Protein AF-A0A846DP37-F1 (afdb_monomer_lite)

Sequence (125 aa):
MIPFALTFAAVFSLGAGLISLLTVMPQLGKLGKTISESFTQAPGLDLILSVIVWIPWLISGLLVGWVGVLAALVGQILALQLWIVAHELVHSEAVQGPRIVSYLNQRFGWWRNHLALWVTAVSVP

Secondary structure (DSSP, 8-state):
-HHHHHHHHHHHHHHHHHHHHHHHGGGS-HHHHHHHHHHTSTTHHHHHHHHHTHHHHHHHHHHHTHHHHHHHHHHHHHHHHHHHHHHHHHTHHHHTS--HHHHHHHHH-HHHHHHHHHHHHTT--

Structure (mmCIF, N/CA/C/O backbone):
data_AF-A0A846DP37-F1
#
_entry.id   AF-A0A846DP37-F1
#
loop_
_atom_site.group_PDB
_atom_site.id
_atom_site.type_symbol
_atom_site.label_atom_id
_atom_site.label_alt_id
_atom_site.label_comp_id
_atom_site.label_asym_id
_atom_site.label_entity_id
_atom_site.label_seq_id
_atom_site.pdbx_PDB_ins_code
_atom_site.Cartn_x
_atom_site.Cartn_y
_atom_site.Cartn_z
_atom_site.occupancy
_atom_site.B_iso_or_equiv
_atom_site.auth_seq_id
_atom_site.auth_comp_id
_atom_site.auth_asym_id
_atom_site.auth_atom_id
_atom_site.pdbx_PDB_model_num
ATOM 1 N N . MET A 1 1 ? 15.111 -6.439 -14.639 1.00 74.88 1 MET A N 1
ATOM 2 C CA . MET A 1 1 ? 15.066 -7.067 -13.297 1.00 74.88 1 MET A CA 1
ATOM 3 C C . MET A 1 1 ? 15.520 -6.121 -12.193 1.00 74.88 1 MET A C 1
ATOM 5 O O . MET A 1 1 ? 14.706 -5.817 -11.337 1.00 74.88 1 MET A O 1
ATOM 9 N N . ILE A 1 2 ? 16.750 -5.596 -12.233 1.00 87.81 2 ILE A N 1
ATOM 10 C CA . ILE A 1 2 ? 17.258 -4.628 -11.237 1.00 87.81 2 ILE A CA 1
ATOM 11 C C . ILE A 1 2 ? 16.345 -3.397 -11.044 1.00 87.81 2 ILE A C 1
ATOM 13 O O . ILE A 1 2 ? 15.966 -3.144 -9.903 1.00 87.81 2 ILE A O 1
ATOM 17 N N . PRO A 1 3 ? 15.915 -2.674 -12.104 1.00 89.81 3 PRO A N 1
ATOM 18 C CA . PRO A 1 3 ? 15.048 -1.502 -11.933 1.00 89.81 3 PRO A CA 1
ATOM 19 C C . PRO A 1 3 ? 13.716 -1.853 -11.261 1.00 89.81 3 PRO A C 1
ATOM 21 O O . PRO A 1 3 ? 13.282 -1.161 -10.350 1.00 89.81 3 PRO A O 1
ATOM 24 N N . PHE A 1 4 ? 13.116 -2.982 -11.648 1.00 95.12 4 PHE A N 1
ATOM 25 C CA . PHE A 1 4 ? 11.874 -3.468 -11.051 1.00 95.12 4 PHE A CA 1
ATOM 26 C C . PHE A 1 4 ? 12.042 -3.755 -9.554 1.00 95.12 4 PHE A C 1
ATOM 28 O O . PHE A 1 4 ? 11.271 -3.251 -8.750 1.00 95.12 4 PHE A O 1
ATOM 35 N N . ALA A 1 5 ? 13.061 -4.532 -9.173 1.00 96.38 5 ALA A N 1
ATOM 36 C CA . ALA A 1 5 ? 13.277 -4.923 -7.781 1.00 96.38 5 ALA A CA 1
ATOM 37 C C . ALA A 1 5 ? 13.559 -3.715 -6.873 1.00 96.38 5 ALA A C 1
ATOM 39 O O . ALA A 1 5 ? 13.043 -3.657 -5.759 1.00 96.38 5 ALA A O 1
ATOM 40 N N . LEU A 1 6 ? 14.331 -2.736 -7.358 1.00 96.62 6 LEU A N 1
ATOM 41 C CA . LEU A 1 6 ? 14.620 -1.510 -6.613 1.00 96.62 6 LEU A CA 1
ATOM 42 C C . LEU A 1 6 ? 13.373 -0.642 -6.435 1.00 96.62 6 LEU A C 1
ATOM 44 O O . LEU A 1 6 ? 13.087 -0.221 -5.318 1.00 96.62 6 LEU A O 1
ATOM 48 N N . THR A 1 7 ? 12.609 -0.404 -7.505 1.00 96.38 7 THR A N 1
ATOM 49 C CA . THR A 1 7 ? 11.361 0.365 -7.413 1.00 96.38 7 THR A CA 1
ATOM 50 C C . THR A 1 7 ? 10.348 -0.334 -6.514 1.00 96.38 7 THR A C 1
ATOM 52 O O . THR A 1 7 ? 9.752 0.311 -5.656 1.00 96.38 7 THR A O 1
ATOM 55 N N . PHE A 1 8 ? 10.201 -1.653 -6.657 1.00 97.44 8 PHE A N 1
ATOM 56 C CA . PHE A 1 8 ? 9.358 -2.473 -5.794 1.00 97.44 8 PHE A CA 1
ATOM 57 C C . PHE A 1 8 ? 9.744 -2.300 -4.322 1.00 97.44 8 PHE A C 1
ATOM 59 O O . PHE A 1 8 ? 8.902 -1.926 -3.511 1.00 97.44 8 PHE A O 1
ATOM 66 N N . ALA A 1 9 ? 11.018 -2.519 -3.983 1.00 97.38 9 ALA A N 1
ATOM 67 C CA . ALA A 1 9 ? 11.497 -2.440 -2.607 1.00 97.38 9 ALA A CA 1
ATOM 68 C C . ALA A 1 9 ? 11.340 -1.031 -2.021 1.00 97.38 9 ALA A C 1
ATOM 70 O O . ALA A 1 9 ? 10.937 -0.892 -0.866 1.00 97.38 9 ALA A O 1
ATOM 71 N N . ALA A 1 10 ? 11.617 0.009 -2.812 1.00 96.38 10 ALA A N 1
ATOM 72 C CA . ALA A 1 10 ? 11.458 1.398 -2.395 1.00 96.38 10 ALA A CA 1
ATOM 73 C C . ALA A 1 10 ? 9.992 1.739 -2.087 1.00 96.38 10 ALA A C 1
ATOM 75 O O . ALA A 1 10 ? 9.694 2.236 -1.002 1.00 96.38 10 ALA A O 1
ATOM 76 N N . VAL A 1 11 ? 9.071 1.434 -3.007 1.00 96.81 11 VAL A N 1
ATOM 77 C CA . VAL A 1 11 ? 7.641 1.735 -2.838 1.00 96.81 11 VAL A CA 1
ATOM 78 C C . VAL A 1 11 ? 7.027 0.890 -1.725 1.00 96.81 11 VAL A C 1
ATOM 80 O O . VAL A 1 11 ? 6.284 1.418 -0.901 1.00 96.81 11 VAL A O 1
ATOM 83 N N . PHE A 1 12 ? 7.379 -0.395 -1.653 1.00 97.75 12 PHE A N 1
ATOM 84 C CA . PHE A 1 12 ? 6.953 -1.282 -0.575 1.00 97.75 12 PHE A CA 1
ATOM 85 C C . PHE A 1 12 ? 7.389 -0.749 0.795 1.00 97.75 12 PHE A C 1
ATOM 87 O O . PHE A 1 12 ? 6.563 -0.623 1.695 1.00 97.75 12 PHE A O 1
ATOM 94 N N . SER A 1 13 ? 8.670 -0.394 0.944 1.00 97.00 13 SER A N 1
ATOM 95 C CA . SER A 1 13 ? 9.222 0.072 2.223 1.00 97.00 13 SER A CA 1
ATOM 96 C C . SER A 1 13 ? 8.622 1.413 2.643 1.00 97.00 13 SER A C 1
ATOM 98 O O . SER A 1 13 ? 8.292 1.599 3.812 1.00 97.00 13 SER A O 1
ATOM 100 N N . LEU A 1 14 ? 8.437 2.334 1.689 1.00 95.81 14 LEU A N 1
ATOM 101 C CA . LEU A 1 14 ? 7.790 3.622 1.932 1.00 95.81 14 LEU A CA 1
ATOM 102 C C . LEU A 1 14 ? 6.329 3.440 2.357 1.00 95.81 14 LEU A C 1
ATOM 104 O O . LEU A 1 14 ? 5.917 4.009 3.364 1.00 95.81 14 LEU A O 1
ATOM 108 N N . GLY A 1 15 ? 5.562 2.624 1.628 1.00 95.69 15 GLY A N 1
ATOM 109 C CA . GLY A 1 15 ? 4.158 2.357 1.938 1.00 95.69 15 GLY A CA 1
ATOM 110 C C . GLY A 1 15 ? 3.990 1.671 3.293 1.00 95.69 15 GLY A C 1
ATOM 111 O O . GLY A 1 15 ? 3.256 2.165 4.146 1.00 95.69 15 GLY A O 1
ATOM 112 N N . ALA A 1 16 ? 4.721 0.580 3.530 1.00 95.75 16 ALA A N 1
ATOM 113 C CA . ALA A 1 16 ? 4.679 -0.150 4.795 1.00 95.75 16 ALA A CA 1
ATOM 114 C C . ALA A 1 16 ? 5.114 0.727 5.981 1.00 95.75 16 ALA A C 1
ATOM 116 O O . ALA A 1 16 ? 4.455 0.720 7.022 1.00 95.75 16 ALA A O 1
ATOM 117 N N . GLY A 1 17 ? 6.184 1.512 5.821 1.00 96.00 17 GLY A N 1
ATOM 118 C CA . GLY A 1 17 ? 6.672 2.427 6.850 1.00 96.00 17 GLY A CA 1
ATOM 119 C C . GLY A 1 17 ? 5.663 3.527 7.179 1.00 96.00 17 GLY A C 1
ATOM 120 O O . GLY A 1 17 ? 5.350 3.739 8.350 1.00 96.00 17 GLY A O 1
ATOM 121 N N . LEU A 1 18 ? 5.105 4.186 6.159 1.00 95.25 18 LEU A N 1
ATOM 122 C CA . LEU A 1 18 ? 4.150 5.276 6.349 1.00 95.25 18 LEU A CA 1
ATOM 123 C C . LEU A 1 18 ? 2.842 4.781 6.972 1.00 95.25 18 LEU A C 1
ATOM 125 O O . LEU A 1 18 ? 2.372 5.370 7.941 1.00 95.25 18 LEU A O 1
ATOM 129 N N . ILE A 1 19 ? 2.278 3.678 6.476 1.00 95.12 19 ILE A N 1
ATOM 130 C CA . ILE A 1 19 ? 1.043 3.110 7.033 1.00 95.12 19 ILE A CA 1
ATOM 131 C C . ILE A 1 19 ? 1.265 2.660 8.486 1.00 95.12 19 ILE A C 1
ATOM 133 O O . ILE A 1 19 ? 0.424 2.923 9.348 1.00 95.12 19 ILE A O 1
ATOM 137 N N . SER A 1 20 ? 2.407 2.034 8.792 1.00 94.06 20 SER A N 1
ATOM 138 C CA . SER A 1 20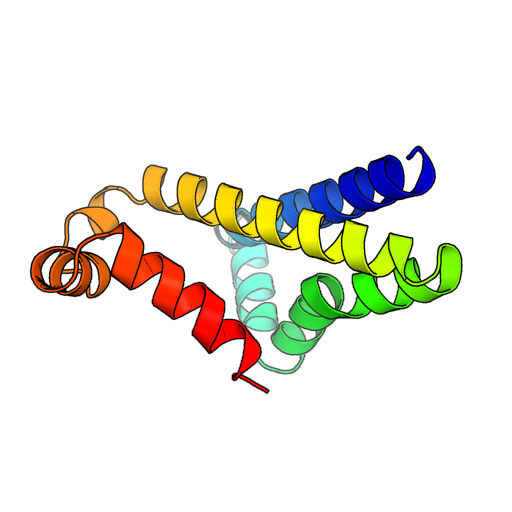 ? 2.736 1.630 10.167 1.00 94.06 20 SER A CA 1
ATOM 139 C C . SER A 1 20 ? 2.855 2.840 11.093 1.00 94.06 20 SER A C 1
ATOM 141 O O . SER A 1 20 ? 2.281 2.841 12.182 1.00 94.06 20 SER A O 1
ATOM 143 N N . LEU A 1 21 ? 3.535 3.899 10.640 1.00 94.50 21 LEU A N 1
ATOM 144 C CA . LEU A 1 21 ? 3.633 5.159 11.374 1.00 94.50 21 LEU A CA 1
ATOM 145 C C . LEU A 1 21 ? 2.244 5.745 11.645 1.00 94.50 21 LEU A C 1
ATOM 147 O O . LEU A 1 21 ? 1.935 6.053 12.792 1.00 94.50 21 LEU A O 1
ATOM 151 N N . LEU A 1 22 ? 1.392 5.844 10.621 1.00 94.06 22 LEU A N 1
ATOM 152 C CA . LEU A 1 22 ? 0.032 6.376 10.748 1.00 94.06 22 LEU A CA 1
ATOM 153 C C . LEU A 1 22 ? -0.845 5.530 11.681 1.00 94.06 22 LEU A C 1
ATOM 155 O O . LEU A 1 22 ? -1.666 6.083 12.403 1.00 94.06 22 LEU A O 1
ATOM 159 N N . THR A 1 23 ? -0.637 4.212 11.721 1.00 92.81 23 THR A N 1
ATOM 160 C CA . THR A 1 23 ? -1.367 3.299 12.618 1.00 92.81 23 THR A CA 1
ATOM 161 C C . THR A 1 23 ? -1.007 3.539 14.091 1.00 92.81 23 THR A C 1
ATOM 163 O O . THR A 1 23 ? -1.871 3.488 14.967 1.00 92.81 23 THR A O 1
ATOM 166 N N . VAL A 1 24 ? 0.268 3.816 14.384 1.00 93.38 24 VAL A N 1
ATOM 167 C CA . VAL A 1 24 ? 0.771 3.986 15.761 1.00 93.38 24 VAL A CA 1
ATOM 168 C C . VAL A 1 24 ? 0.682 5.440 16.237 1.00 93.38 24 VAL A C 1
ATOM 170 O O . VAL A 1 24 ? 0.547 5.694 17.432 1.00 93.38 24 VAL A O 1
ATOM 173 N N . MET A 1 25 ? 0.701 6.412 15.324 1.00 93.44 25 MET A N 1
ATOM 174 C CA . MET A 1 25 ? 0.717 7.846 15.631 1.00 93.44 25 MET A CA 1
ATOM 175 C C . MET A 1 25 ? -0.352 8.310 16.647 1.00 93.44 25 MET A C 1
ATOM 177 O O . MET A 1 25 ? 0.013 9.050 17.565 1.00 93.44 25 MET A O 1
ATOM 181 N N . PRO A 1 26 ? -1.627 7.869 16.596 1.00 91.62 26 PRO A N 1
ATOM 182 C CA . PRO A 1 26 ? -2.649 8.284 17.567 1.00 91.62 26 PRO A CA 1
ATOM 183 C C . PRO A 1 26 ? -2.368 7.814 19.003 1.00 91.62 26 PRO A C 1
ATOM 185 O O . PRO A 1 26 ? -2.959 8.319 19.960 1.00 91.62 26 PRO A O 1
ATOM 188 N N . GLN A 1 27 ? -1.479 6.834 19.169 1.00 91.44 27 GLN A N 1
ATOM 189 C CA . GLN A 1 27 ? -1.131 6.233 20.456 1.00 91.44 27 GLN A CA 1
ATOM 190 C C . GLN A 1 27 ? -0.018 7.014 21.176 1.00 91.44 27 GLN A C 1
ATOM 192 O O . GLN A 1 27 ? 0.166 6.852 22.378 1.00 91.44 27 GLN A O 1
ATOM 197 N N . LEU A 1 28 ? 0.676 7.925 20.480 1.00 90.44 28 LEU A N 1
ATOM 198 C CA . LEU A 1 28 ? 1.815 8.700 21.000 1.00 90.44 28 LEU A CA 1
ATOM 199 C C . LEU A 1 28 ? 1.415 9.903 21.882 1.00 90.44 28 LEU A C 1
ATOM 201 O O . LEU A 1 28 ? 2.249 10.738 22.226 1.00 90.44 28 LEU A O 1
ATOM 205 N N . GLY A 1 29 ? 0.138 10.015 22.255 1.00 92.81 29 GLY A N 1
ATOM 206 C CA . GLY A 1 29 ? -0.387 11.071 23.124 1.00 92.81 29 GLY A CA 1
ATOM 207 C C . GLY A 1 29 ? -1.234 12.113 22.390 1.00 92.81 29 GLY A C 1
ATOM 208 O O . GLY A 1 29 ? -1.693 11.899 21.270 1.00 92.81 29 GLY A O 1
ATOM 209 N N . LYS A 1 30 ? -1.484 13.257 23.045 1.00 93.25 30 LYS A N 1
ATOM 210 C CA . LYS A 1 30 ? -2.445 14.273 22.565 1.00 93.25 30 LYS A CA 1
ATOM 211 C C . LYS A 1 30 ? -2.077 14.844 21.194 1.00 93.25 30 LYS A C 1
ATOM 213 O O . LYS A 1 30 ? -2.940 14.928 20.332 1.00 93.25 30 LYS A O 1
ATOM 218 N N . LEU A 1 31 ? -0.798 15.167 20.984 1.00 92.81 31 LEU A N 1
ATOM 219 C CA . LEU A 1 31 ? -0.315 15.689 19.702 1.00 92.81 31 LEU A CA 1
ATOM 220 C C . LEU A 1 31 ? -0.528 14.684 18.562 1.00 92.81 31 LEU A C 1
ATOM 222 O O . LEU A 1 31 ? -1.019 15.062 17.504 1.00 92.81 31 LEU A O 1
ATOM 226 N N . GLY A 1 32 ? -0.228 13.401 18.794 1.00 92.25 32 GLY A N 1
ATOM 227 C CA . GLY A 1 32 ? -0.428 12.343 17.802 1.00 92.25 32 GLY A CA 1
ATOM 228 C C . GLY A 1 32 ? -1.896 12.165 17.408 1.00 92.25 32 GLY A C 1
ATOM 229 O O . GLY A 1 32 ? -2.201 12.018 16.226 1.00 92.25 32 GLY A O 1
ATOM 230 N N . LYS A 1 33 ? -2.817 12.266 18.376 1.00 93.44 33 LYS A N 1
ATOM 231 C CA . LYS A 1 33 ? -4.264 12.252 18.106 1.00 93.44 33 LYS A CA 1
ATOM 232 C C . LYS A 1 33 ? -4.705 13.443 17.262 1.00 93.44 33 LYS A C 1
ATOM 234 O O . LYS A 1 33 ? -5.344 13.232 16.242 1.00 93.44 33 LYS A O 1
ATOM 239 N N . THR A 1 34 ? -4.300 14.663 17.617 1.00 93.94 34 THR A N 1
ATOM 240 C CA . THR A 1 34 ? -4.662 15.871 16.854 1.00 93.94 34 THR A CA 1
ATOM 241 C C . THR A 1 34 ? -4.138 15.824 15.418 1.00 93.94 34 THR A C 1
ATOM 243 O O . THR A 1 34 ? -4.854 16.176 14.483 1.00 93.94 34 THR A O 1
ATOM 246 N N . ILE A 1 35 ? -2.903 15.351 15.216 1.00 92.94 35 ILE A N 1
ATOM 247 C CA . ILE A 1 35 ? -2.350 15.176 13.866 1.00 92.94 35 ILE A CA 1
ATOM 248 C C . ILE A 1 35 ? -3.148 14.111 13.102 1.00 92.94 35 ILE A C 1
ATOM 250 O O . ILE A 1 35 ? -3.518 14.337 11.953 1.00 92.94 35 ILE A O 1
ATOM 254 N N . SER A 1 36 ? -3.478 12.984 13.740 1.00 94.31 36 SER A N 1
ATOM 255 C CA . SER A 1 36 ? -4.294 11.935 13.115 1.00 94.31 36 SER A CA 1
ATOM 256 C C . SER A 1 36 ? -5.696 12.416 12.747 1.00 94.31 36 SER A C 1
ATOM 258 O O . SER A 1 36 ? -6.219 12.036 11.704 1.00 94.31 36 SER A O 1
ATOM 260 N N . GLU A 1 37 ? -6.318 13.240 13.584 1.00 94.00 37 GLU A N 1
ATOM 261 C CA . GLU A 1 37 ? -7.632 13.830 13.317 1.00 94.00 37 GLU A CA 1
ATOM 262 C C . GLU A 1 37 ? -7.571 14.775 12.113 1.00 94.00 37 GLU A C 1
ATOM 264 O O . GLU A 1 37 ? -8.424 14.710 11.233 1.00 94.00 37 GLU A O 1
ATOM 269 N N . SER A 1 38 ? -6.515 15.586 12.012 1.00 93.31 38 SER A N 1
ATOM 270 C CA . SER A 1 38 ? -6.276 16.441 10.842 1.00 93.31 38 SER A CA 1
ATOM 271 C C . SER A 1 38 ? -6.085 15.619 9.559 1.00 93.31 38 SER A C 1
ATOM 273 O O . SER A 1 38 ? -6.645 15.928 8.511 1.00 93.31 38 SER A O 1
ATOM 275 N N . PHE A 1 39 ? -5.347 14.511 9.651 1.00 94.06 39 PHE A N 1
ATOM 276 C CA . PHE A 1 39 ? -5.083 13.589 8.544 1.00 94.06 39 PHE A CA 1
ATOM 277 C C . PHE A 1 39 ? -6.276 12.721 8.136 1.00 94.06 39 PHE A C 1
ATOM 279 O O . PHE A 1 39 ? -6.271 12.164 7.043 1.00 94.06 39 PHE A O 1
ATOM 286 N N . THR A 1 40 ? -7.297 12.601 8.982 1.00 93.88 40 THR A N 1
ATOM 287 C CA . THR A 1 40 ? -8.533 11.864 8.670 1.00 93.88 40 THR A CA 1
ATOM 288 C C . THR A 1 40 ? -9.632 12.766 8.106 1.00 93.88 40 THR A C 1
ATOM 290 O O . THR A 1 40 ? -10.699 12.277 7.743 1.00 93.88 40 THR A O 1
ATOM 293 N N . GLN A 1 41 ? -9.366 14.068 7.979 1.00 94.12 41 GLN A N 1
ATOM 294 C CA . GLN A 1 41 ? -10.264 15.052 7.383 1.00 94.12 41 GLN A CA 1
ATOM 295 C C . GLN A 1 41 ? -9.677 15.598 6.078 1.00 94.12 41 GLN A C 1
ATOM 297 O O . GLN A 1 41 ? -8.461 15.602 5.870 1.00 94.12 41 GLN A O 1
ATOM 302 N N . ALA A 1 42 ? -10.536 16.078 5.178 1.00 91.25 42 ALA A N 1
ATOM 303 C CA . ALA A 1 42 ? -10.077 16.815 4.003 1.00 91.25 42 ALA A CA 1
ATOM 304 C C . ALA A 1 42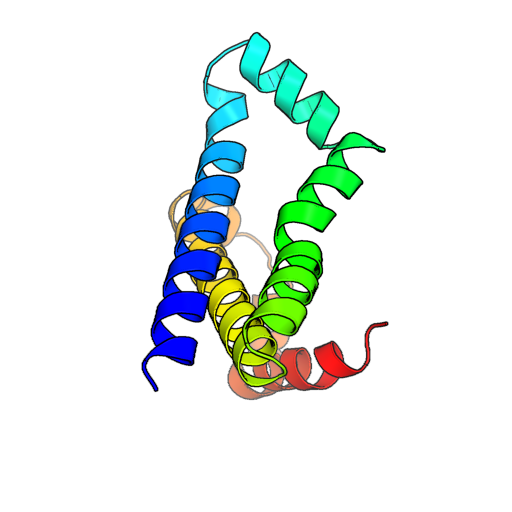 ? -9.471 18.167 4.441 1.00 91.25 42 ALA A C 1
ATOM 306 O O . ALA A 1 42 ? -10.023 18.809 5.338 1.00 91.25 42 ALA A O 1
ATOM 307 N N . PRO A 1 43 ? -8.362 18.635 3.840 1.00 92.12 43 PRO A N 1
ATOM 308 C CA . PRO A 1 43 ? -7.627 18.047 2.711 1.00 92.12 43 PRO A CA 1
ATOM 309 C C . PRO A 1 43 ? -6.501 17.072 3.120 1.00 92.12 43 PRO A C 1
ATOM 311 O O . PRO A 1 43 ? -5.799 16.545 2.258 1.00 92.12 43 PRO A O 1
ATOM 314 N N . GLY A 1 44 ? -6.276 16.850 4.421 1.00 94.44 44 GLY A N 1
ATOM 315 C CA . GLY A 1 44 ? -5.167 16.033 4.928 1.00 94.44 44 GLY A CA 1
ATOM 316 C C . GLY A 1 44 ? -5.228 14.576 4.467 1.00 94.44 44 GLY A C 1
ATOM 317 O O . GLY A 1 44 ? -4.209 14.012 4.063 1.00 94.44 44 GLY A O 1
ATOM 318 N N . LEU A 1 45 ? -6.431 14.001 4.452 1.00 94.56 45 LEU A N 1
ATOM 319 C CA . LEU A 1 45 ? -6.672 12.643 3.966 1.00 94.56 45 LEU A CA 1
ATOM 320 C C . LEU A 1 45 ? -6.273 12.491 2.491 1.00 94.56 45 LEU A C 1
ATOM 322 O O . LEU A 1 45 ? -5.556 11.553 2.141 1.00 94.56 45 LEU A O 1
ATOM 326 N N . ASP A 1 46 ? -6.661 13.448 1.645 1.00 95.00 46 ASP A N 1
ATOM 327 C CA . ASP A 1 46 ? -6.361 13.427 0.209 1.00 95.00 46 ASP A CA 1
ATOM 328 C C . ASP A 1 46 ? -4.857 13.541 -0.058 1.00 95.00 46 ASP A C 1
ATOM 330 O O . ASP A 1 46 ? -4.320 12.879 -0.951 1.00 95.00 46 ASP A O 1
ATOM 334 N N . LEU A 1 47 ? -4.151 14.343 0.745 1.00 95.38 47 LEU A N 1
ATOM 335 C CA . LEU A 1 47 ? -2.700 14.484 0.656 1.00 95.38 47 LEU A CA 1
ATOM 336 C C . LEU A 1 47 ? -1.992 13.160 0.977 1.00 95.38 47 LEU A C 1
ATOM 338 O O . LEU A 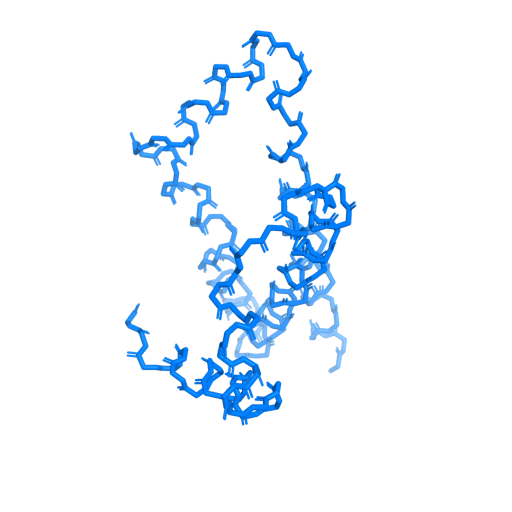1 47 ? -1.107 12.735 0.234 1.00 95.38 47 LEU A O 1
ATOM 342 N N . ILE A 1 48 ? -2.396 12.484 2.055 1.00 95.00 48 ILE A N 1
ATOM 343 C CA . ILE A 1 48 ? -1.805 11.200 2.454 1.00 95.00 48 ILE A CA 1
ATOM 344 C C . ILE A 1 48 ? -2.085 10.125 1.415 1.00 95.00 48 ILE A C 1
ATOM 346 O O . ILE A 1 48 ? -1.163 9.417 1.006 1.00 95.00 48 ILE A O 1
ATOM 350 N N . LEU A 1 49 ? -3.332 10.023 0.952 1.00 93.38 49 LEU A N 1
ATOM 351 C CA . LEU A 1 49 ? -3.684 9.078 -0.102 1.00 93.38 49 LEU A CA 1
ATOM 352 C C . LEU A 1 49 ? -2.910 9.363 -1.388 1.00 93.38 49 LEU A C 1
ATOM 354 O O . LEU A 1 49 ? -2.454 8.427 -2.039 1.00 93.38 49 LEU A O 1
ATOM 358 N N . SER A 1 50 ? -2.674 10.632 -1.722 1.00 95.19 50 SER A N 1
ATOM 359 C CA . SER A 1 50 ? -1.862 10.992 -2.885 1.00 95.19 50 SER A CA 1
ATOM 360 C C . SER A 1 50 ? -0.432 10.470 -2.768 1.00 95.19 50 SER A C 1
ATOM 362 O O . SER A 1 50 ? 0.071 9.852 -3.707 1.00 95.19 50 SER A O 1
ATOM 364 N N . VAL A 1 51 ? 0.199 10.653 -1.603 1.00 95.00 51 VAL A N 1
ATOM 365 C CA . VAL A 1 51 ? 1.565 10.179 -1.319 1.00 95.00 51 VAL A CA 1
ATOM 366 C C . VAL A 1 51 ? 1.656 8.653 -1.317 1.00 95.00 51 VAL A C 1
ATOM 368 O O . VAL A 1 51 ? 2.666 8.108 -1.758 1.00 95.00 51 VAL A O 1
ATOM 371 N N . ILE A 1 52 ? 0.621 7.956 -0.845 1.00 93.62 52 ILE A N 1
ATOM 372 C CA . ILE A 1 52 ? 0.620 6.490 -0.766 1.00 93.62 52 ILE A CA 1
ATOM 373 C C . ILE A 1 52 ? 0.292 5.849 -2.113 1.00 93.62 52 ILE A C 1
ATOM 375 O O . ILE A 1 52 ? 0.906 4.837 -2.438 1.00 93.62 52 ILE A O 1
ATOM 379 N N . VAL A 1 53 ? -0.658 6.398 -2.877 1.00 92.94 53 VAL A N 1
ATOM 380 C CA . VAL A 1 53 ? -1.283 5.714 -4.020 1.00 92.94 53 VAL A CA 1
ATOM 381 C C . VAL A 1 53 ? -0.699 6.175 -5.354 1.00 92.94 53 VAL A C 1
ATOM 383 O O . VAL A 1 53 ? 0.096 5.449 -5.948 1.00 92.94 53 VAL A O 1
ATOM 386 N N . TRP A 1 54 ? -1.057 7.364 -5.845 1.00 94.69 54 TRP A N 1
ATOM 387 C CA . TRP A 1 54 ? -0.775 7.733 -7.238 1.00 94.69 54 TRP A CA 1
ATOM 388 C C . TRP A 1 54 ? 0.568 8.453 -7.434 1.00 94.69 54 TRP A C 1
ATOM 390 O O . TRP A 1 54 ? 1.188 8.287 -8.485 1.00 94.69 54 TRP A O 1
ATOM 400 N N . ILE A 1 55 ? 1.069 9.211 -6.446 1.00 96.56 55 ILE A N 1
ATOM 401 C CA . ILE A 1 55 ? 2.373 9.895 -6.555 1.00 96.56 55 ILE A CA 1
ATOM 402 C C . ILE A 1 55 ? 3.510 8.887 -6.808 1.00 96.56 55 ILE A C 1
ATOM 404 O O . ILE A 1 55 ? 4.311 9.125 -7.717 1.00 96.56 55 ILE A O 1
ATOM 408 N N . PRO A 1 56 ? 3.586 7.736 -6.104 1.00 95.94 56 PRO A N 1
ATOM 409 C CA . PRO A 1 56 ? 4.585 6.714 -6.402 1.00 95.94 56 PRO A CA 1
ATOM 410 C C . PRO A 1 56 ? 4.487 6.174 -7.832 1.00 95.94 56 PRO A C 1
ATOM 412 O O . PRO A 1 56 ? 5.519 5.902 -8.446 1.00 95.94 56 PRO A O 1
ATOM 415 N N . TRP A 1 57 ? 3.280 6.050 -8.394 1.00 95.38 57 TRP A N 1
ATOM 416 C CA . TRP A 1 57 ? 3.089 5.617 -9.784 1.00 95.38 57 TRP A CA 1
ATOM 417 C C . TRP A 1 57 ? 3.621 6.654 -10.760 1.00 95.38 57 TRP A C 1
ATOM 419 O O . TRP A 1 57 ? 4.356 6.303 -11.679 1.00 95.38 57 TRP A O 1
ATOM 429 N N . LEU A 1 58 ? 3.308 7.932 -10.532 1.00 97.12 58 LEU A N 1
ATOM 430 C CA . LEU A 1 58 ? 3.793 9.015 -11.376 1.00 97.12 58 LEU A CA 1
ATOM 431 C C . LEU A 1 58 ? 5.324 9.092 -11.342 1.00 97.12 58 LEU A C 1
ATOM 433 O O . LEU A 1 58 ? 5.961 9.069 -12.391 1.00 97.12 58 LEU A O 1
ATOM 437 N N . ILE A 1 59 ? 5.925 9.130 -10.150 1.00 96.81 59 ILE A N 1
ATOM 438 C CA . ILE A 1 59 ? 7.382 9.242 -9.996 1.00 96.81 59 ILE A CA 1
ATOM 439 C C . ILE A 1 59 ? 8.087 8.025 -10.608 1.00 96.81 59 ILE A C 1
ATOM 441 O O . ILE A 1 59 ? 9.032 8.180 -11.380 1.00 96.81 59 ILE A O 1
ATOM 445 N N . SER A 1 60 ? 7.627 6.808 -10.306 1.00 95.62 60 SER A N 1
ATOM 446 C CA . SER A 1 60 ? 8.235 5.589 -10.858 1.00 95.62 60 SER A CA 1
ATOM 447 C C . SER A 1 60 ? 8.063 5.479 -12.376 1.00 95.62 60 SER A C 1
ATOM 449 O O . SER A 1 60 ? 8.997 5.059 -13.062 1.00 95.62 60 SER A O 1
ATOM 451 N N . GLY A 1 61 ? 6.917 5.913 -12.907 1.00 96.62 61 GLY A N 1
ATOM 452 C CA . GLY A 1 61 ? 6.647 5.996 -14.339 1.00 96.62 61 GLY A CA 1
ATOM 453 C C . GLY A 1 61 ? 7.552 6.990 -15.062 1.00 96.62 61 GLY A C 1
ATOM 454 O O . GLY A 1 61 ? 8.078 6.671 -16.124 1.00 96.62 61 GLY A O 1
ATOM 455 N N . LEU A 1 62 ? 7.804 8.160 -14.470 1.00 97.12 62 LEU A N 1
ATOM 456 C CA . LEU A 1 62 ? 8.709 9.163 -15.040 1.00 97.12 62 LEU A CA 1
ATOM 457 C C . LEU A 1 62 ? 10.175 8.704 -15.039 1.00 97.12 62 LEU A C 1
ATOM 459 O O . LEU A 1 62 ? 10.907 9.008 -15.977 1.00 97.12 62 LEU A O 1
ATOM 463 N N . LEU A 1 63 ? 10.610 7.972 -14.009 1.00 95.94 63 LEU A N 1
ATOM 464 C CA . LEU A 1 63 ? 12.009 7.555 -13.858 1.00 95.94 63 LEU A CA 1
ATOM 465 C C . LEU A 1 63 ? 12.357 6.268 -14.617 1.00 95.94 63 LEU A C 1
ATOM 467 O O . LEU A 1 63 ? 13.474 6.123 -15.108 1.00 95.94 63 LEU A O 1
ATOM 471 N N . VAL A 1 64 ? 11.431 5.307 -14.670 1.00 95.56 64 VAL A N 1
ATOM 472 C CA . VAL A 1 64 ? 11.706 3.928 -15.120 1.00 95.56 64 VAL A CA 1
ATOM 473 C C . VAL A 1 64 ? 10.655 3.432 -16.127 1.00 95.56 64 VAL A C 1
ATOM 475 O O . VAL A 1 64 ? 10.655 2.265 -16.530 1.00 95.56 64 VAL A O 1
ATOM 478 N N . GLY A 1 65 ? 9.738 4.303 -16.557 1.00 95.69 65 GLY A N 1
ATOM 479 C CA . GLY A 1 65 ? 8.653 3.957 -17.471 1.00 95.69 65 GLY A CA 1
ATOM 480 C C . GLY A 1 65 ? 7.639 2.992 -16.852 1.00 95.69 65 GLY A C 1
ATOM 481 O O . GLY A 1 65 ? 7.502 2.865 -15.634 1.00 95.69 65 GLY A O 1
ATOM 482 N N . TRP A 1 66 ? 6.946 2.244 -17.710 1.00 95.94 66 TRP A N 1
ATOM 483 C CA . TRP A 1 66 ? 5.910 1.284 -17.307 1.00 95.94 66 TRP A CA 1
ATOM 484 C C . TRP A 1 66 ? 6.393 0.191 -16.350 1.00 95.94 66 TRP A C 1
ATOM 486 O O . TRP A 1 66 ? 5.621 -0.289 -15.522 1.00 95.94 66 TRP A O 1
ATOM 496 N N . VAL A 1 67 ? 7.676 -0.179 -16.414 1.00 95.75 67 VAL A N 1
ATOM 497 C CA . VAL A 1 67 ? 8.266 -1.148 -15.479 1.00 95.75 67 VAL A CA 1
ATOM 498 C C . VAL A 1 67 ? 8.246 -0.603 -14.050 1.00 95.75 67 VAL A C 1
ATOM 500 O O . VAL A 1 67 ? 7.972 -1.358 -13.120 1.00 95.75 67 VAL A O 1
ATOM 503 N N . GLY A 1 68 ? 8.492 0.700 -13.879 1.00 95.94 68 GLY A N 1
ATOM 504 C CA . GLY A 1 68 ? 8.407 1.374 -12.587 1.00 95.94 68 GLY A CA 1
ATOM 505 C C . GLY A 1 68 ? 6.983 1.382 -12.036 1.00 95.94 68 GLY A C 1
ATOM 506 O O . GLY A 1 68 ? 6.783 1.016 -10.881 1.00 95.94 68 GLY A O 1
ATOM 507 N N . VAL A 1 69 ? 5.997 1.696 -12.883 1.00 96.44 69 VAL A N 1
ATOM 508 C CA . VAL A 1 69 ? 4.572 1.693 -12.503 1.00 96.44 69 VAL A CA 1
ATOM 509 C C . VAL A 1 69 ? 4.135 0.309 -12.020 1.00 96.44 69 VAL A C 1
ATOM 511 O O . VAL A 1 69 ? 3.555 0.184 -10.943 1.00 96.44 69 VAL A O 1
ATOM 514 N N . LEU A 1 70 ? 4.460 -0.749 -12.773 1.00 96.38 70 LEU A N 1
ATOM 515 C CA . LEU A 1 70 ? 4.130 -2.124 -12.386 1.00 96.38 70 LEU A CA 1
ATOM 516 C C . LEU A 1 70 ? 4.823 -2.535 -11.080 1.00 96.38 70 LEU A C 1
ATOM 518 O O . LEU A 1 70 ? 4.194 -3.144 -10.217 1.00 96.38 70 LEU A O 1
ATOM 522 N N . ALA A 1 71 ? 6.100 -2.184 -10.911 1.00 97.00 71 ALA A N 1
ATOM 523 C CA . ALA A 1 71 ? 6.837 -2.459 -9.680 1.00 97.00 71 ALA A CA 1
ATOM 524 C C . ALA A 1 71 ? 6.222 -1.746 -8.465 1.00 97.00 71 ALA A C 1
ATOM 526 O O . ALA A 1 71 ? 6.087 -2.352 -7.400 1.00 97.00 71 ALA A O 1
ATOM 527 N N . ALA A 1 72 ? 5.820 -0.483 -8.630 1.00 96.62 72 ALA A N 1
ATOM 528 C CA . ALA A 1 72 ? 5.166 0.310 -7.595 1.00 96.62 72 ALA A CA 1
ATOM 529 C C . ALA A 1 72 ? 3.810 -0.285 -7.196 1.00 96.62 72 ALA A C 1
ATOM 531 O O . ALA A 1 72 ? 3.534 -0.446 -6.008 1.00 96.62 72 ALA A O 1
ATOM 532 N N . LEU A 1 73 ? 2.998 -0.676 -8.181 1.00 95.81 73 LEU A N 1
ATOM 533 C CA . LEU A 1 73 ? 1.686 -1.280 -7.964 1.00 95.81 73 LEU A CA 1
ATOM 534 C C . LEU A 1 73 ? 1.791 -2.615 -7.212 1.00 95.81 73 LEU A C 1
ATOM 536 O O . LEU A 1 73 ? 1.090 -2.824 -6.224 1.00 95.81 73 LEU A O 1
ATOM 540 N N . VAL A 1 74 ? 2.721 -3.492 -7.606 1.00 96.69 74 VAL A N 1
ATOM 541 C CA . VAL A 1 74 ? 2.981 -4.753 -6.885 1.00 96.69 74 VAL A CA 1
ATOM 542 C C . VAL A 1 74 ? 3.476 -4.485 -5.458 1.00 96.69 74 VAL A C 1
ATOM 544 O O . VAL A 1 74 ? 3.035 -5.149 -4.520 1.00 96.69 74 VAL A O 1
ATOM 547 N N . GLY A 1 75 ? 4.350 -3.488 -5.277 1.00 96.75 75 GLY A N 1
ATOM 548 C CA . GLY A 1 75 ? 4.840 -3.049 -3.968 1.00 96.75 75 GLY A CA 1
ATOM 549 C C . GLY A 1 75 ? 3.721 -2.600 -3.034 1.00 96.75 75 GLY A C 1
ATOM 550 O O . GLY A 1 75 ? 3.640 -3.062 -1.899 1.00 96.75 75 GLY A O 1
ATOM 551 N N . GLN A 1 76 ? 2.822 -1.748 -3.521 1.00 96.19 76 GLN A N 1
ATOM 552 C CA . GLN A 1 76 ? 1.684 -1.257 -2.744 1.00 96.19 76 GLN A CA 1
ATOM 553 C C . GLN A 1 76 ? 0.676 -2.353 -2.418 1.00 96.19 76 GLN A C 1
ATOM 555 O O . GLN A 1 76 ? 0.225 -2.426 -1.278 1.00 96.19 76 GLN A O 1
ATOM 560 N N . ILE A 1 77 ? 0.343 -3.220 -3.383 1.00 95.44 77 ILE A N 1
ATOM 561 C CA . ILE A 1 77 ? -0.553 -4.356 -3.140 1.00 95.44 77 ILE A CA 1
ATOM 562 C C . ILE A 1 77 ? 0.013 -5.223 -2.016 1.00 95.44 77 ILE A C 1
ATOM 564 O O . ILE A 1 77 ? -0.705 -5.540 -1.072 1.00 95.44 77 ILE A O 1
ATOM 568 N N . LEU A 1 78 ? 1.300 -5.576 -2.074 1.00 97.25 78 LEU A N 1
ATOM 569 C CA . LEU A 1 78 ? 1.918 -6.394 -1.033 1.00 97.25 78 LEU A CA 1
ATOM 570 C C . LEU A 1 78 ? 1.983 -5.675 0.319 1.00 97.25 78 LEU A C 1
ATOM 572 O O . LEU A 1 78 ? 1.694 -6.298 1.339 1.00 97.25 78 LEU A O 1
ATOM 576 N N . ALA A 1 79 ? 2.299 -4.377 0.343 1.00 96.62 79 ALA A N 1
ATOM 577 C CA . ALA A 1 79 ? 2.286 -3.589 1.575 1.00 96.62 79 ALA A CA 1
ATOM 578 C C . ALA A 1 79 ? 0.886 -3.552 2.212 1.00 96.62 79 ALA A C 1
ATOM 580 O O . ALA A 1 79 ? 0.754 -3.784 3.413 1.00 96.62 79 ALA A O 1
ATOM 581 N N . LEU A 1 80 ? -0.161 -3.336 1.408 1.00 95.00 80 LEU A N 1
ATOM 582 C CA . LEU A 1 80 ? -1.551 -3.332 1.861 1.00 95.00 80 LEU A CA 1
ATOM 583 C C . LEU A 1 80 ? -1.971 -4.699 2.409 1.00 95.00 80 LEU A C 1
ATOM 585 O O . LEU A 1 80 ? -2.525 -4.769 3.500 1.00 95.00 80 LEU A O 1
ATOM 589 N N . GLN A 1 81 ? -1.691 -5.786 1.684 1.00 95.12 81 GLN A N 1
ATOM 590 C CA . GLN A 1 81 ? -2.054 -7.137 2.123 1.00 95.12 81 GLN A CA 1
ATOM 591 C C . GLN A 1 81 ? -1.364 -7.503 3.443 1.00 95.12 81 GLN A C 1
ATOM 593 O O . GLN A 1 81 ? -2.010 -8.014 4.357 1.00 95.12 81 GLN A O 1
ATOM 598 N N . LEU A 1 82 ? -0.068 -7.196 3.578 1.00 96.12 82 LE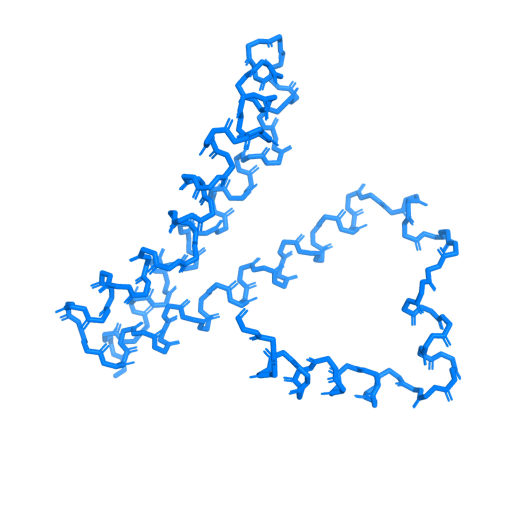U A N 1
ATOM 599 C CA . LEU A 1 82 ? 0.660 -7.434 4.825 1.00 96.12 82 LEU A CA 1
ATOM 600 C C . LEU A 1 82 ? 0.128 -6.580 5.973 1.00 96.12 82 LEU A C 1
ATOM 602 O O . LEU A 1 82 ? -0.015 -7.088 7.084 1.00 96.12 82 LEU A O 1
ATOM 606 N N . TRP A 1 83 ? -0.201 -5.313 5.714 1.00 95.81 83 TRP A N 1
ATOM 607 C CA . TRP A 1 83 ? -0.805 -4.460 6.729 1.00 95.81 83 TRP A CA 1
ATOM 608 C C . TRP A 1 83 ? -2.180 -4.976 7.167 1.00 95.81 83 TRP A C 1
ATOM 610 O O . TRP A 1 83 ? -2.423 -5.026 8.366 1.00 95.81 83 TRP A O 1
ATOM 620 N N . ILE A 1 84 ? -3.045 -5.427 6.248 1.00 93.38 84 ILE A N 1
ATOM 621 C CA . ILE A 1 84 ? -4.354 -6.018 6.589 1.00 93.38 84 ILE A CA 1
ATOM 622 C C . ILE A 1 84 ? -4.165 -7.214 7.524 1.00 93.38 84 ILE A C 1
ATOM 624 O O . ILE A 1 84 ? -4.798 -7.274 8.576 1.00 93.38 84 ILE A O 1
ATOM 628 N N . VAL A 1 85 ? -3.261 -8.139 7.179 1.00 93.94 85 VAL A N 1
ATOM 629 C CA . VAL A 1 85 ? -2.971 -9.312 8.016 1.00 93.94 85 VAL A CA 1
ATOM 630 C C . VAL A 1 85 ? -2.455 -8.883 9.389 1.00 93.94 85 VAL A C 1
ATOM 632 O O . VAL A 1 85 ? -2.974 -9.338 10.405 1.00 93.94 85 VAL A O 1
ATOM 635 N N . ALA A 1 86 ? -1.472 -7.982 9.444 1.00 93.62 86 ALA A N 1
ATOM 636 C CA . ALA A 1 86 ? -0.925 -7.492 10.707 1.00 93.62 86 ALA A CA 1
ATOM 637 C C . ALA A 1 86 ? -1.995 -6.795 11.565 1.00 93.62 86 ALA A C 1
ATOM 639 O O . ALA A 1 86 ? -2.096 -7.048 12.764 1.00 93.62 86 ALA A O 1
ATOM 640 N N . HIS A 1 87 ? -2.828 -5.959 10.950 1.00 91.75 87 HIS A N 1
ATOM 641 C CA . HIS A 1 87 ? -3.894 -5.230 11.622 1.00 91.75 87 HIS A CA 1
ATOM 642 C C . HIS A 1 87 ? -4.971 -6.171 12.179 1.00 91.75 87 HIS A C 1
ATOM 644 O O . HIS A 1 87 ? -5.414 -5.980 13.312 1.00 91.75 87 HIS A O 1
ATOM 650 N N . GLU A 1 88 ? -5.370 -7.200 11.422 1.00 91.62 88 GLU A N 1
ATOM 651 C CA . GLU A 1 88 ? -6.311 -8.231 11.881 1.00 91.62 88 GLU A CA 1
ATOM 652 C C . GLU A 1 88 ? -5.742 -9.058 13.043 1.00 91.62 88 GLU A C 1
ATOM 654 O O . GLU A 1 88 ? -6.466 -9.341 13.996 1.00 91.62 88 GLU A O 1
ATOM 659 N N . LEU A 1 89 ? -4.448 -9.397 13.013 1.00 91.31 89 LEU A N 1
ATOM 660 C CA . LEU A 1 89 ? -3.791 -10.115 14.112 1.00 91.31 89 LEU A CA 1
ATOM 661 C C . LEU A 1 89 ? -3.768 -9.291 15.405 1.00 91.31 89 LEU A C 1
ATOM 663 O O . LEU A 1 89 ? -4.036 -9.826 16.480 1.00 91.31 89 LEU A O 1
ATOM 667 N N . VAL A 1 90 ? -3.478 -7.990 15.304 1.00 90.62 90 VAL A N 1
ATOM 668 C CA . VAL A 1 90 ? -3.472 -7.077 16.459 1.00 90.62 90 VAL A CA 1
ATOM 669 C C . VAL A 1 90 ? -4.886 -6.864 17.011 1.00 90.62 90 VAL A C 1
ATOM 671 O O . VAL A 1 90 ? -5.061 -6.789 18.223 1.00 90.62 90 VAL A O 1
ATOM 674 N N . HIS A 1 91 ? -5.906 -6.833 16.150 1.00 88.62 91 HIS A N 1
ATOM 675 C CA . HIS A 1 91 ? -7.306 -6.613 16.532 1.00 88.62 91 HIS A CA 1
ATOM 676 C C . HIS A 1 91 ? -8.139 -7.899 16.458 1.00 88.62 91 HIS A C 1
ATOM 678 O O . HIS A 1 91 ? -9.257 -7.907 15.935 1.00 88.62 91 HIS A O 1
ATOM 684 N N . SER A 1 92 ? -7.600 -8.995 16.998 1.00 85.56 92 SER A N 1
ATOM 685 C CA . SER A 1 92 ? -8.219 -10.326 16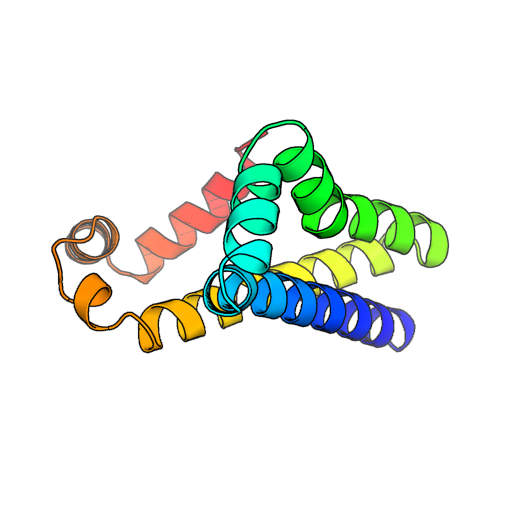.917 1.00 85.56 92 SER 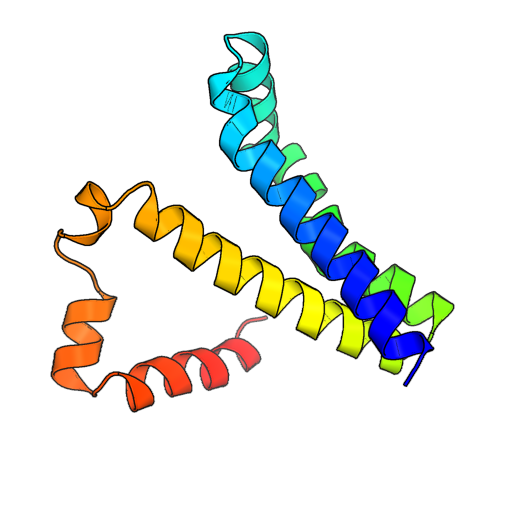A CA 1
ATOM 686 C C . SER A 1 92 ? -9.642 -10.392 17.492 1.00 85.56 92 SER A C 1
ATOM 688 O O . SER A 1 92 ? -10.473 -11.142 16.981 1.00 85.56 92 SER A O 1
ATOM 690 N N . GLU A 1 93 ? -9.966 -9.565 18.489 1.00 84.31 93 GLU A N 1
ATOM 691 C CA . GLU A 1 93 ? -11.316 -9.463 19.058 1.00 84.31 93 GLU A CA 1
ATOM 692 C C . GLU A 1 93 ? -12.346 -8.991 18.017 1.00 84.31 93 GLU A C 1
ATOM 694 O O . GLU A 1 93 ? -13.434 -9.556 17.910 1.00 84.31 93 GLU A O 1
ATOM 699 N N . ALA A 1 94 ? -11.985 -8.012 17.181 1.00 80.88 94 ALA A N 1
ATOM 700 C CA . ALA A 1 94 ? -12.853 -7.509 16.115 1.00 80.88 94 ALA A CA 1
ATOM 701 C C . ALA A 1 94 ? -13.006 -8.520 14.964 1.00 80.88 94 ALA A C 1
ATOM 703 O O . ALA A 1 94 ? -14.028 -8.543 14.276 1.00 80.88 94 ALA A O 1
ATOM 704 N N . VAL A 1 95 ? -12.007 -9.384 14.764 1.00 83.44 95 VAL A N 1
ATOM 705 C CA . VAL A 1 95 ? -12.014 -10.424 13.725 1.00 83.44 95 VAL A CA 1
ATOM 706 C C . VAL A 1 95 ? -13.008 -11.548 14.038 1.00 83.44 95 VAL A C 1
ATOM 708 O O . VAL A 1 95 ? -13.564 -12.133 13.107 1.00 83.44 95 VAL A O 1
ATOM 711 N N . GLN A 1 96 ? -13.262 -11.836 15.318 1.00 81.69 96 GLN A N 1
ATOM 712 C CA . GLN A 1 96 ? -14.153 -12.920 15.759 1.00 81.69 96 GLN A CA 1
ATOM 713 C C . GLN A 1 96 ? -15.653 -12.588 15.640 1.00 81.69 96 GLN A C 1
ATOM 715 O O . GLN A 1 96 ? -16.490 -13.481 15.773 1.00 81.69 96 GLN A O 1
ATOM 720 N N . GLY A 1 97 ? -16.012 -11.327 15.381 1.00 84.81 97 GLY A N 1
ATOM 721 C CA . GLY A 1 97 ? -17.402 -10.893 15.225 1.00 84.81 97 GLY A CA 1
ATOM 722 C C . GLY A 1 97 ? -18.054 -11.285 13.884 1.00 84.81 97 GLY A C 1
ATOM 723 O O . GLY A 1 97 ? -17.418 -11.876 13.007 1.00 84.81 97 GLY A O 1
ATOM 724 N N . PRO A 1 98 ? -19.339 -10.935 13.674 1.00 87.00 98 PRO A N 1
ATOM 725 C CA . PRO A 1 98 ? -20.020 -11.138 12.396 1.00 87.00 98 PRO A CA 1
ATOM 726 C C . PRO A 1 98 ? -19.347 -10.331 11.276 1.00 87.00 98 PRO A C 1
ATOM 728 O O . PRO A 1 98 ? -19.321 -9.102 11.315 1.00 87.00 98 PRO A O 1
ATOM 731 N N . ARG A 1 99 ? -18.823 -11.012 10.248 1.00 87.31 99 ARG A N 1
ATOM 732 C CA . ARG A 1 99 ? -18.168 -10.374 9.093 1.00 87.31 99 ARG A CA 1
ATOM 733 C C . ARG A 1 99 ? -18.868 -10.735 7.787 1.00 87.31 99 ARG A C 1
ATOM 735 O O . ARG A 1 99 ? -19.188 -11.898 7.540 1.00 87.31 99 ARG A O 1
ATOM 742 N N . ILE A 1 100 ? -18.993 -9.747 6.900 1.00 90.19 100 ILE A N 1
ATOM 743 C CA . ILE A 1 100 ? -19.502 -9.932 5.529 1.00 90.19 100 ILE A CA 1
ATOM 744 C C . ILE A 1 100 ? -18.683 -11.002 4.794 1.00 90.19 100 ILE A C 1
ATOM 746 O O . ILE A 1 100 ? -19.248 -11.868 4.128 1.00 90.19 100 ILE A O 1
ATOM 750 N N . VAL A 1 101 ? -17.356 -10.995 4.969 1.00 89.12 101 VAL A N 1
ATOM 751 C CA . VAL A 1 101 ? -16.465 -11.974 4.331 1.00 89.12 101 VAL A CA 1
ATOM 752 C C . VAL A 1 101 ? -16.790 -13.410 4.755 1.00 89.12 101 VAL A C 1
ATOM 754 O O . VAL A 1 101 ? -16.785 -14.298 3.909 1.00 89.12 101 VAL A O 1
ATOM 757 N N . SER A 1 102 ? -17.142 -13.645 6.025 1.00 89.06 102 SER A N 1
ATOM 758 C CA . SER A 1 102 ? -17.495 -14.976 6.534 1.00 89.06 102 SER A CA 1
ATOM 759 C C . SER A 1 102 ? -18.771 -15.494 5.875 1.00 89.06 102 SER A C 1
ATOM 761 O O . SER A 1 102 ? -18.800 -16.625 5.394 1.00 89.06 102 SER A O 1
ATOM 763 N N . TYR A 1 103 ? -19.790 -14.638 5.767 1.00 92.31 103 TYR A N 1
ATOM 764 C CA . TYR A 1 103 ? -21.042 -14.967 5.086 1.00 92.31 103 TYR A CA 1
ATOM 765 C C . TYR A 1 103 ? -20.832 -15.262 3.589 1.00 92.31 103 TYR A C 1
ATOM 767 O O . TYR A 1 103 ? -21.284 -16.290 3.080 1.00 92.31 103 TYR A O 1
ATOM 775 N N . LEU A 1 104 ? -20.093 -14.402 2.879 1.00 92.94 104 LEU A N 1
ATOM 776 C CA . LEU A 1 104 ? -19.804 -14.591 1.452 1.00 92.94 104 LEU A CA 1
ATOM 777 C C . LEU A 1 104 ? -18.961 -15.846 1.195 1.00 92.94 104 LEU A C 1
ATOM 779 O O . LEU A 1 104 ? -19.251 -16.603 0.267 1.00 92.94 104 LEU A O 1
ATOM 783 N N . ASN A 1 105 ? -17.959 -16.110 2.038 1.00 93.88 105 ASN A N 1
ATOM 784 C CA . ASN A 1 105 ? -17.132 -17.311 1.942 1.00 93.88 105 ASN A CA 1
ATOM 785 C C . ASN A 1 105 ? -17.947 -18.582 2.197 1.00 93.88 105 ASN A C 1
ATOM 787 O O . ASN A 1 105 ? -17.735 -19.572 1.501 1.00 93.88 105 ASN A O 1
ATOM 791 N N . GLN A 1 106 ? -18.895 -18.560 3.138 1.00 93.31 106 GLN A N 1
ATOM 792 C CA . GLN A 1 106 ? -19.795 -19.687 3.383 1.00 93.31 106 GLN A CA 1
ATOM 793 C C . GLN A 1 106 ? -20.698 -19.966 2.173 1.00 93.31 106 GLN A C 1
ATOM 795 O O . GLN A 1 106 ? -20.952 -21.125 1.849 1.00 93.31 106 GLN A O 1
ATOM 800 N N . ARG A 1 107 ? -21.181 -18.920 1.487 1.00 94.44 107 ARG A N 1
ATOM 801 C CA . ARG A 1 107 ? -22.110 -19.072 0.357 1.00 94.44 107 ARG A CA 1
ATOM 802 C C . ARG A 1 107 ? -21.426 -19.434 -0.960 1.00 94.44 107 ARG A C 1
ATOM 804 O O . ARG A 1 107 ? -21.959 -20.251 -1.709 1.00 94.44 107 ARG A O 1
ATOM 811 N N . PHE A 1 108 ? -20.291 -18.810 -1.265 1.00 93.44 108 PHE A N 1
ATOM 812 C CA . PHE A 1 108 ? -19.643 -18.911 -2.577 1.00 93.44 108 PHE A CA 1
ATOM 813 C C . PHE A 1 108 ? -18.300 -19.646 -2.545 1.00 93.44 108 PHE A C 1
ATOM 815 O O . PHE A 1 108 ? -17.812 -20.047 -3.599 1.00 93.44 108 PHE A O 1
ATOM 822 N N . GLY A 1 109 ? -17.719 -19.869 -1.367 1.00 93.19 109 GLY A N 1
ATOM 823 C CA . GLY A 1 109 ? -16.356 -20.367 -1.210 1.00 93.19 109 GLY A CA 1
ATOM 824 C C . GLY A 1 109 ? -15.325 -19.242 -1.299 1.00 93.19 109 GLY A C 1
ATOM 825 O O . GLY A 1 109 ? -15.475 -18.288 -2.067 1.00 93.19 109 GLY A O 1
ATOM 826 N N . TRP A 1 110 ? -14.251 -19.372 -0.518 1.00 92.19 110 TRP A N 1
ATOM 827 C CA . TRP A 1 110 ? -13.228 -18.332 -0.373 1.00 92.19 110 TRP A CA 1
ATOM 828 C C . TRP A 1 110 ? -12.603 -17.909 -1.709 1.00 92.19 110 TRP A C 1
ATOM 830 O O . TRP A 1 110 ? -12.543 -16.719 -2.006 1.00 92.19 110 TRP A O 1
ATOM 840 N N . TRP A 1 111 ? -12.231 -18.868 -2.565 1.00 92.69 111 TRP A N 1
ATOM 841 C CA . TRP A 1 111 ? -11.614 -18.572 -3.862 1.00 92.69 111 TRP A CA 1
ATOM 842 C C . TRP A 1 111 ? -12.520 -17.773 -4.797 1.00 92.69 111 TRP A C 1
ATOM 844 O O . TRP A 1 111 ? -12.067 -16.821 -5.423 1.00 92.69 111 TRP A O 1
ATOM 854 N N . ARG A 1 112 ? -13.806 -18.132 -4.885 1.00 92.81 112 ARG A N 1
ATOM 855 C CA . ARG A 1 112 ? -14.754 -17.441 -5.773 1.00 92.81 112 ARG A CA 1
ATOM 856 C C . ARG A 1 112 ? -15.040 -16.031 -5.272 1.00 92.81 112 ARG A C 1
ATOM 858 O O . ARG A 1 112 ? -15.095 -15.113 -6.080 1.00 92.81 112 ARG A O 1
ATOM 865 N N . ASN A 1 113 ? -15.160 -15.862 -3.956 1.00 93.19 113 ASN A N 1
ATOM 866 C CA . ASN A 1 113 ? -15.313 -14.550 -3.340 1.00 93.19 113 ASN A CA 1
ATOM 867 C C . ASN A 1 113 ? -14.069 -13.669 -3.567 1.00 93.19 113 ASN A C 1
ATOM 869 O O . ASN A 1 113 ? -14.184 -12.525 -3.994 1.00 93.19 113 ASN A O 1
ATOM 873 N N . HIS A 1 114 ? -12.868 -14.213 -3.357 1.00 90.62 114 HIS A N 1
ATOM 874 C CA . HIS A 1 114 ? -11.631 -13.452 -3.521 1.00 90.62 114 HIS A CA 1
ATOM 875 C C . HIS A 1 114 ? -11.358 -13.086 -4.987 1.00 90.62 114 HIS A C 1
ATOM 877 O O . HIS A 1 114 ? -11.017 -11.945 -5.280 1.00 90.62 114 HIS A O 1
ATOM 883 N N . LEU A 1 115 ? -11.571 -14.014 -5.926 1.00 92.19 115 LEU A N 1
ATOM 884 C CA . LEU A 1 115 ? -11.457 -13.724 -7.358 1.00 92.19 115 LEU A CA 1
ATOM 885 C C . LEU A 1 115 ? -12.471 -12.672 -7.811 1.00 92.19 115 LEU A C 1
ATOM 887 O O . LEU A 1 115 ? -12.113 -11.804 -8.602 1.00 92.19 115 LEU A O 1
ATOM 891 N N . ALA A 1 116 ? -13.704 -12.716 -7.294 1.00 91.44 116 ALA A N 1
ATOM 892 C CA . ALA A 1 116 ? -14.703 -11.700 -7.601 1.00 91.44 116 ALA A CA 1
ATOM 893 C C . ALA A 1 116 ? -14.196 -10.299 -7.234 1.00 91.44 116 ALA A C 1
ATOM 895 O O . ALA A 1 116 ? -14.284 -9.408 -8.072 1.00 91.44 116 ALA A O 1
ATOM 896 N N . LEU A 1 117 ? -13.574 -10.131 -6.057 1.00 89.69 117 LEU A N 1
ATOM 897 C CA . LEU A 1 117 ? -12.982 -8.854 -5.639 1.00 89.69 117 LEU A CA 1
ATOM 898 C C . LEU A 1 117 ? -11.926 -8.352 -6.631 1.00 89.69 117 LEU A C 1
ATOM 900 O O . LEU A 1 117 ? -11.997 -7.200 -7.054 1.00 89.69 117 LEU A O 1
ATOM 904 N N . TRP A 1 118 ? -10.988 -9.210 -7.044 1.00 89.75 118 TRP A N 1
ATOM 905 C CA . TRP A 1 118 ? -9.935 -8.837 -7.998 1.00 89.75 118 TRP A CA 1
ATOM 906 C C . TRP A 1 118 ? -10.482 -8.462 -9.374 1.00 89.75 118 TRP A C 1
ATOM 908 O O . TRP A 1 118 ? -10.012 -7.502 -9.980 1.00 89.75 118 TRP A O 1
ATOM 918 N N . VAL A 1 119 ? -11.494 -9.183 -9.857 1.00 90.94 119 VAL A N 1
ATOM 919 C CA . VAL A 1 119 ? -12.144 -8.873 -11.136 1.00 90.94 119 VAL A CA 1
ATOM 920 C C . VAL A 1 119 ? -12.896 -7.544 -11.047 1.00 90.94 119 VAL A C 1
ATOM 922 O O . VAL A 1 119 ? -12.765 -6.702 -11.933 1.00 90.94 119 VAL A O 1
ATOM 925 N N . THR A 1 120 ? -13.643 -7.317 -9.963 1.00 90.88 120 THR A N 1
ATOM 926 C CA . THR A 1 120 ? -14.392 -6.067 -9.779 1.00 90.88 120 THR A CA 1
ATOM 927 C C . THR A 1 120 ? -13.495 -4.869 -9.502 1.00 90.88 120 THR A C 1
ATOM 929 O O . THR A 1 120 ? -13.878 -3.762 -9.855 1.00 90.88 120 THR A O 1
ATOM 932 N N . ALA A 1 121 ? -12.301 -5.062 -8.932 1.00 86.44 121 ALA A N 1
ATOM 933 C CA . ALA A 1 121 ? -11.361 -3.974 -8.659 1.00 86.44 121 ALA A CA 1
ATOM 934 C C . ALA A 1 121 ? -10.967 -3.210 -9.932 1.00 86.44 121 ALA A C 1
ATOM 936 O O . ALA A 1 121 ? -10.781 -2.003 -9.883 1.00 86.44 121 ALA A O 1
ATOM 937 N N . VAL A 1 122 ? -10.920 -3.890 -11.082 1.00 84.44 122 VAL A N 1
ATOM 938 C CA . VAL A 1 122 ? -10.654 -3.264 -12.391 1.00 84.44 122 VAL A CA 1
ATOM 939 C C . VAL A 1 122 ? -11.828 -2.395 -12.869 1.00 84.44 122 VAL A C 1
ATOM 941 O O . VAL A 1 122 ? -11.657 -1.538 -13.727 1.00 84.44 122 VAL A O 1
ATOM 944 N N . SER A 1 123 ? -13.032 -2.622 -12.337 1.00 84.31 123 SER A N 1
ATOM 945 C CA . SER A 1 123 ? -14.260 -1.917 -12.735 1.00 84.31 123 SER A CA 1
ATOM 946 C C . SER A 1 123 ? -14.533 -0.654 -11.915 1.00 84.31 123 SER A C 1
ATOM 948 O O . SER A 1 123 ? -15.433 0.106 -12.269 1.00 84.31 123 SER A O 1
ATOM 950 N N . VAL A 1 124 ? -13.819 -0.451 -10.805 1.00 72.25 124 VAL A N 1
ATOM 951 C CA . VAL A 1 124 ? -13.982 0.738 -9.961 1.00 72.25 124 VAL A CA 1
ATOM 952 C C . VAL A 1 124 ? -13.142 1.874 -10.565 1.00 72.25 124 VAL A C 1
ATOM 954 O O . VAL A 1 124 ? -11.970 1.631 -10.856 1.00 72.25 124 VAL A O 1
ATOM 957 N N . PRO A 1 125 ? -13.731 3.062 -10.814 1.00 50.31 125 PRO A N 1
ATOM 958 C CA . PRO A 1 125 ? -13.018 4.214 -11.362 1.00 50.31 125 PRO A CA 1
ATOM 959 C C . PRO A 1 125 ? -11.950 4.769 -10.414 1.00 50.31 125 PRO A C 1
ATOM 961 O O . PRO A 1 125 ? -12.128 4.658 -9.178 1.00 50.31 125 PRO A O 1
#

Foldseek 3Di:
DVLLVVLLVVLLCVLLVVVVCLVCQCVPDDVSVVVNVVCVDPPNVVVVCCVNPCVQLVVLCVPPNPSSNVSNVNSSVVSVVVVVVVVCVVPVVVVPDDDPLVVCCVVPNNVVVVVVCVVCVVVDD

Radius of gyration: 17.15 Å; chains: 1; bounding box: 39×38×41 Å

pLDDT: mean 92.58, std 5.71, range [50.31, 97.75]